Protein AF-A0A3D3PFC6-F1 (afdb_monomer_lite)

Sequence (64 aa):
MPEVGNMTLPKKILAKGISDLIRISDGRMSGTGFGTCILHVSPEAILGGNFSVIQTGDLITLDV

Structure (mmCIF, N/CA/C/O backbone):
data_AF-A0A3D3PFC6-F1
#
_entry.id   AF-A0A3D3PFC6-F1
#
loop_
_atom_site.group_PDB
_atom_site.id
_atom_site.type_symbol
_atom_site.label_atom_id
_atom_site.label_alt_id
_atom_site.label_comp_id
_atom_site.label_asym_id
_atom_site.label_entity_id
_atom_site.label_seq_id
_atom_site.pdbx_PDB_ins_code
_atom_site.Cartn_x
_atom_site.Cartn_y
_atom_site.Cartn_z
_atom_site.occupancy
_atom_site.B_iso_or_equiv
_atom_site.auth_seq_id
_atom_site.auth_comp_id
_atom_site.auth_asym_id
_atom_site.auth_atom_id
_atom_site.pdbx_PDB_model_num
ATOM 1 N N . MET A 1 1 ? 11.501 7.359 4.079 1.00 86.12 1 MET A N 1
ATOM 2 C CA . MET A 1 1 ? 10.121 6.910 3.793 1.00 86.12 1 MET A CA 1
ATOM 3 C C . MET A 1 1 ? 9.128 7.436 4.840 1.00 86.12 1 MET A C 1
ATOM 5 O O . MET A 1 1 ? 9.326 7.142 6.020 1.00 86.12 1 MET A O 1
ATOM 9 N N . PRO A 1 2 ? 8.106 8.225 4.465 1.00 95.00 2 PRO A N 1
ATOM 10 C CA . PRO A 1 2 ? 7.045 8.700 5.371 1.00 95.00 2 PRO A CA 1
ATOM 11 C C . PRO A 1 2 ? 6.026 7.617 5.781 1.00 95.00 2 PRO A C 1
ATOM 13 O O . PRO A 1 2 ? 5.934 6.568 5.144 1.00 95.00 2 PRO A O 1
ATOM 16 N N . GLU A 1 3 ? 5.238 7.894 6.825 1.00 97.31 3 GLU A N 1
ATOM 17 C CA . GLU A 1 3 ? 4.105 7.063 7.276 1.00 97.31 3 GLU A CA 1
ATOM 18 C C . GLU A 1 3 ? 2.798 7.521 6.625 1.00 97.31 3 GLU A C 1
ATOM 20 O O . GLU A 1 3 ? 2.010 8.245 7.226 1.00 97.31 3 GLU A O 1
ATOM 25 N N . VAL A 1 4 ? 2.603 7.141 5.365 1.00 96.62 4 VAL A N 1
ATOM 26 C CA . VAL A 1 4 ? 1.447 7.554 4.547 1.00 96.62 4 VAL A CA 1
ATOM 27 C C . VAL A 1 4 ? 0.727 6.376 3.878 1.00 96.62 4 VAL A C 1
ATOM 29 O O . VAL A 1 4 ? -0.197 6.580 3.097 1.00 96.62 4 VAL A O 1
ATOM 32 N N . GLY A 1 5 ? 1.126 5.137 4.183 1.00 95.75 5 GLY A N 1
ATOM 33 C CA . GLY A 1 5 ? 0.555 3.924 3.590 1.00 95.75 5 GLY A CA 1
ATOM 34 C C . GLY A 1 5 ? -0.863 3.599 4.071 1.00 95.75 5 GLY A C 1
ATOM 35 O O . GLY A 1 5 ? -1.627 2.952 3.358 1.00 95.75 5 GLY A O 1
ATOM 36 N N . ASN A 1 6 ? -1.273 4.110 5.237 1.00 94.38 6 ASN A N 1
ATOM 37 C CA . ASN A 1 6 ? -2.643 4.015 5.752 1.00 94.38 6 ASN A CA 1
ATOM 38 C C . ASN A 1 6 ? -3.564 5.095 5.171 1.00 94.38 6 ASN A C 1
ATOM 40 O O . ASN A 1 6 ? -4.172 5.872 5.907 1.00 94.38 6 ASN A O 1
ATOM 44 N N . MET A 1 7 ? -3.689 5.129 3.846 1.00 94.81 7 MET A N 1
ATOM 45 C CA . MET A 1 7 ? -4.558 6.082 3.155 1.00 94.81 7 MET A CA 1
ATOM 46 C C . MET A 1 7 ? -5.989 6.071 3.720 1.00 94.81 7 MET A C 1
ATOM 48 O O . MET A 1 7 ? -6.567 5.007 3.972 1.00 94.81 7 MET A O 1
ATOM 52 N N . THR A 1 8 ? -6.562 7.264 3.897 1.00 94.50 8 THR A N 1
ATOM 53 C CA . THR A 1 8 ? -7.952 7.448 4.333 1.00 94.50 8 THR A CA 1
ATOM 54 C C . THR A 1 8 ? -8.916 6.962 3.256 1.00 94.50 8 THR A C 1
ATOM 56 O O . THR A 1 8 ? -8.780 7.306 2.081 1.00 94.50 8 THR A O 1
ATOM 59 N N . LEU A 1 9 ? -9.932 6.195 3.656 1.00 97.12 9 LEU A N 1
ATOM 60 C CA . LEU A 1 9 ? -10.937 5.687 2.728 1.00 97.12 9 LEU A CA 1
ATOM 61 C C . LEU A 1 9 ? -11.824 6.821 2.177 1.00 97.12 9 LEU A C 1
ATOM 63 O O . LEU A 1 9 ? -12.165 7.761 2.904 1.00 97.12 9 LEU A O 1
ATOM 67 N N . PRO A 1 10 ? -12.280 6.730 0.913 1.00 97.94 10 PRO A N 1
ATOM 68 C CA . PRO A 1 10 ? -13.214 7.703 0.361 1.00 97.94 10 PRO A CA 1
ATOM 69 C C . PRO A 1 10 ? -14.522 7.760 1.164 1.00 97.94 10 PRO A C 1
ATOM 71 O O . PRO A 1 10 ? -15.136 6.729 1.439 1.00 97.94 10 PRO A O 1
ATOM 74 N N . LYS A 1 11 ? -15.029 8.969 1.448 1.00 97.88 11 LYS A N 1
ATOM 75 C CA . LYS A 1 11 ? -16.282 9.176 2.213 1.00 97.88 11 LYS A CA 1
ATOM 76 C C . LYS A 1 11 ? -17.471 8.380 1.664 1.00 97.88 11 LYS A C 1
ATOM 78 O O . LYS A 1 11 ? -18.255 7.839 2.431 1.00 97.88 11 LYS A O 1
ATOM 83 N N . LYS A 1 12 ? -17.580 8.265 0.335 1.00 98.00 12 LYS A N 1
ATOM 84 C CA . LYS A 1 12 ? -18.644 7.498 -0.340 1.00 98.00 12 LYS A CA 1
ATOM 85 C C . LYS A 1 12 ? -18.594 5.989 -0.065 1.00 98.00 12 LYS A C 1
ATOM 87 O O . LYS A 1 12 ? -19.611 5.324 -0.211 1.00 98.00 12 LYS A O 1
ATOM 92 N N . ILE A 1 13 ? -17.421 5.453 0.276 1.00 97.94 13 ILE A N 1
ATOM 93 C CA . ILE A 1 13 ? -17.229 4.047 0.651 1.00 97.94 13 ILE A CA 1
ATOM 94 C C . ILE A 1 13 ? -17.599 3.865 2.123 1.00 97.94 13 ILE A C 1
ATOM 96 O O . ILE A 1 13 ? -18.414 3.004 2.440 1.00 97.94 13 ILE A O 1
ATOM 100 N N . LEU A 1 14 ? -17.113 4.758 2.991 1.00 97.38 14 LEU A N 1
ATOM 101 C CA . LEU A 1 14 ? -17.459 4.772 4.416 1.00 97.38 14 LEU A CA 1
ATOM 102 C C . LEU A 1 14 ? -18.973 4.910 4.645 1.00 97.38 14 LEU A C 1
ATOM 104 O O . LEU A 1 14 ? -19.538 4.209 5.477 1.00 97.38 14 LEU A O 1
ATOM 108 N N . ALA A 1 15 ? -19.655 5.750 3.859 1.00 98.06 15 ALA A N 1
ATOM 109 C CA . ALA A 1 15 ? -21.110 5.922 3.919 1.00 98.06 15 ALA A CA 1
ATOM 110 C C . ALA A 1 15 ? -21.903 4.642 3.586 1.00 98.06 15 ALA A C 1
ATOM 112 O O . ALA A 1 15 ? -23.078 4.548 3.927 1.00 98.06 15 ALA A O 1
ATOM 113 N N . LYS A 1 16 ? -21.272 3.653 2.938 1.00 98.06 16 LYS A N 1
ATOM 114 C CA . LYS A 1 16 ? -21.852 2.327 2.675 1.00 98.06 16 LYS A CA 1
ATOM 115 C C . LYS A 1 16 ? -21.575 1.317 3.798 1.00 98.06 16 LYS A C 1
ATOM 117 O O . LYS A 1 16 ? -21.877 0.142 3.630 1.00 98.06 16 LYS A O 1
ATOM 122 N N . GLY A 1 17 ? -20.967 1.746 4.906 1.00 97.69 17 GLY A N 1
ATOM 123 C CA . GLY A 1 17 ? -20.570 0.872 6.014 1.00 97.69 17 GLY A CA 1
ATOM 124 C C . GLY A 1 17 ? -19.306 0.049 5.745 1.00 97.69 17 GLY A C 1
ATOM 125 O O . GLY A 1 17 ? -18.956 -0.803 6.553 1.00 97.69 17 GLY A O 1
ATOM 126 N N . ILE A 1 18 ? -18.607 0.292 4.631 1.00 97.81 18 ILE A N 1
ATOM 127 C CA . ILE A 1 18 ? -17.343 -0.381 4.317 1.00 97.81 18 ILE A CA 1
ATOM 128 C C . ILE A 1 18 ? -16.224 0.350 5.058 1.00 97.81 18 ILE A C 1
ATOM 130 O O . ILE A 1 18 ? -15.914 1.500 4.740 1.00 97.81 18 ILE A O 1
ATOM 134 N N . SER A 1 19 ? -15.631 -0.318 6.045 1.00 96.19 19 SER A N 1
ATOM 135 C CA . SER A 1 19 ? -14.614 0.255 6.932 1.00 96.19 19 SER A CA 1
ATOM 136 C C . SER A 1 19 ? -13.172 -0.066 6.536 1.00 96.19 19 SER A C 1
ATOM 138 O O . SER A 1 19 ? -12.261 0.519 7.116 1.00 96.19 19 SER A O 1
ATOM 140 N N . ASP A 1 20 ? -12.948 -0.967 5.574 1.00 97.94 20 ASP A N 1
ATOM 141 C CA . ASP A 1 20 ? -11.605 -1.319 5.105 1.00 97.94 20 ASP A CA 1
ATOM 142 C C . ASP A 1 20 ? -11.552 -1.527 3.584 1.00 97.94 20 ASP A C 1
ATOM 144 O O . ASP A 1 20 ? -12.527 -1.939 2.954 1.00 97.94 20 ASP A O 1
ATOM 148 N N . LEU A 1 21 ? -10.396 -1.199 3.013 1.00 97.62 21 LEU A N 1
ATOM 149 C CA . LEU A 1 21 ? -10.012 -1.423 1.623 1.00 97.62 21 LEU A CA 1
ATOM 150 C C . LEU A 1 21 ? -8.532 -1.814 1.604 1.00 97.62 21 LEU A C 1
ATOM 152 O O . LEU A 1 21 ? -7.735 -1.250 2.362 1.00 97.62 21 LEU A O 1
ATOM 156 N N . ILE A 1 22 ? -8.164 -2.714 0.691 1.00 98.06 22 ILE A N 1
ATOM 157 C CA . ILE A 1 22 ? -6.761 -3.055 0.442 1.00 98.06 22 ILE A CA 1
ATOM 158 C C . ILE A 1 22 ? -6.019 -1.794 -0.009 1.00 98.06 22 ILE A C 1
ATOM 160 O O . ILE A 1 22 ? -6.454 -1.097 -0.930 1.00 98.06 22 ILE A O 1
ATOM 164 N N . ARG A 1 23 ? -4.896 -1.503 0.648 1.00 98.06 23 ARG A N 1
ATOM 165 C CA . ARG A 1 23 ? -4.020 -0.362 0.355 1.00 98.06 23 ARG A CA 1
ATOM 166 C C . ARG A 1 23 ? -2.593 -0.866 0.204 1.00 98.06 23 ARG A C 1
ATOM 168 O O . ARG A 1 23 ? -2.109 -1.589 1.066 1.00 98.06 23 ARG A O 1
ATOM 175 N N . ILE A 1 24 ? -1.932 -0.496 -0.887 1.00 98.00 24 ILE A N 1
ATOM 176 C CA . ILE A 1 24 ? -0.575 -0.946 -1.214 1.00 98.00 24 ILE A CA 1
ATOM 177 C C . ILE A 1 24 ? 0.289 0.292 -1.440 1.00 98.00 24 ILE A C 1
ATOM 179 O O . ILE A 1 24 ? -0.119 1.196 -2.168 1.00 98.00 24 ILE A O 1
ATOM 183 N N . SER A 1 25 ? 1.460 0.351 -0.808 1.00 97.69 25 SER A N 1
ATOM 184 C CA . SER A 1 25 ? 2.443 1.415 -1.039 1.00 97.69 25 SER A CA 1
ATOM 185 C C . SER A 1 25 ? 3.863 0.934 -0.756 1.00 97.69 25 SER A C 1
ATOM 187 O O . SER A 1 25 ? 4.084 0.060 0.083 1.00 97.69 25 SER A O 1
ATOM 189 N N . ASP A 1 26 ? 4.839 1.577 -1.386 1.00 97.75 26 ASP A N 1
ATOM 190 C CA . ASP A 1 26 ? 6.245 1.516 -0.978 1.00 97.75 26 ASP A CA 1
ATOM 191 C C . ASP A 1 26 ? 6.494 2.255 0.357 1.00 97.75 26 ASP A C 1
ATOM 193 O O . ASP A 1 26 ? 7.543 2.104 0.975 1.00 97.75 26 ASP A O 1
ATOM 197 N N . GLY A 1 27 ? 5.503 3.000 0.862 1.00 97.06 27 GLY A N 1
ATOM 198 C CA . GLY A 1 27 ? 5.523 3.752 2.116 1.00 97.06 27 GLY A CA 1
ATOM 199 C C . GLY A 1 27 ? 5.606 2.929 3.407 1.00 97.06 27 GLY A C 1
ATOM 200 O O . GLY A 1 27 ? 5.728 1.701 3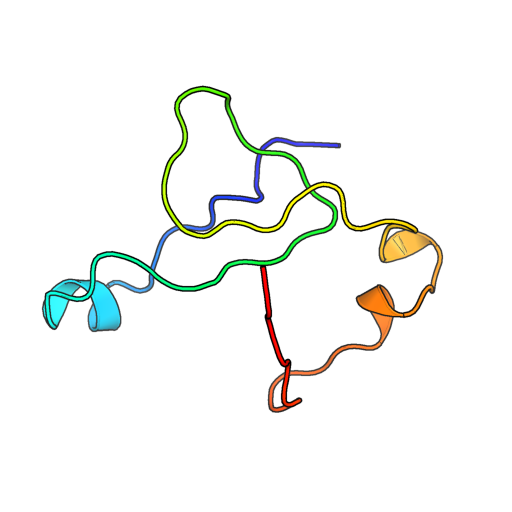.437 1.00 97.06 27 GLY A O 1
ATOM 201 N N . ARG A 1 28 ? 5.522 3.649 4.531 1.00 98.44 28 ARG A N 1
ATOM 202 C CA . ARG A 1 28 ? 5.344 3.074 5.874 1.00 98.44 28 ARG A CA 1
ATOM 203 C C . ARG A 1 28 ? 3.965 3.419 6.430 1.00 98.44 28 ARG A C 1
ATOM 205 O O . ARG A 1 28 ? 3.214 4.184 5.832 1.00 98.44 28 ARG A O 1
ATOM 212 N N . MET A 1 29 ? 3.666 2.904 7.613 1.00 98.12 29 MET A N 1
ATOM 213 C CA . MET A 1 29 ? 2.485 3.229 8.409 1.00 98.12 29 MET A CA 1
ATOM 214 C C . MET A 1 29 ? 2.906 3.367 9.872 1.00 98.12 29 MET A C 1
ATOM 216 O O . MET A 1 29 ? 3.878 2.736 10.288 1.00 98.12 29 MET A O 1
ATOM 220 N N . SER A 1 30 ? 2.171 4.166 10.643 1.00 97.06 30 SER A 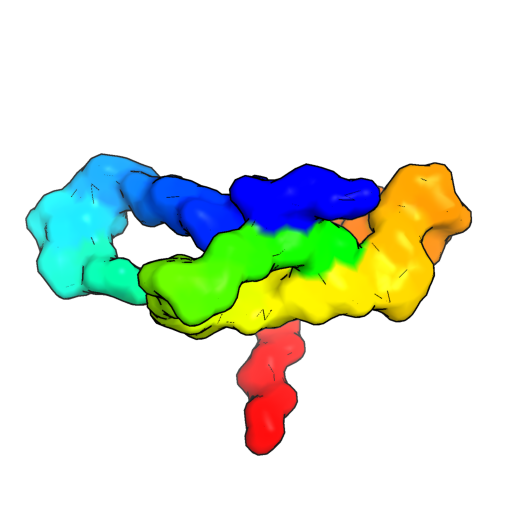N 1
ATOM 221 C CA . SER A 1 30 ? 2.335 4.201 12.096 1.00 97.06 30 SER A CA 1
ATOM 222 C C . SER A 1 30 ? 2.020 2.841 12.719 1.00 97.06 30 SER A C 1
ATOM 224 O O . SER A 1 30 ? 1.087 2.164 12.290 1.00 97.06 30 SER A O 1
ATOM 226 N N . GLY A 1 31 ? 2.734 2.467 13.782 1.00 96.88 31 GLY A N 1
ATOM 227 C CA . GLY A 1 31 ? 2.443 1.242 14.539 1.00 96.88 31 GLY A CA 1
ATOM 228 C C . GLY A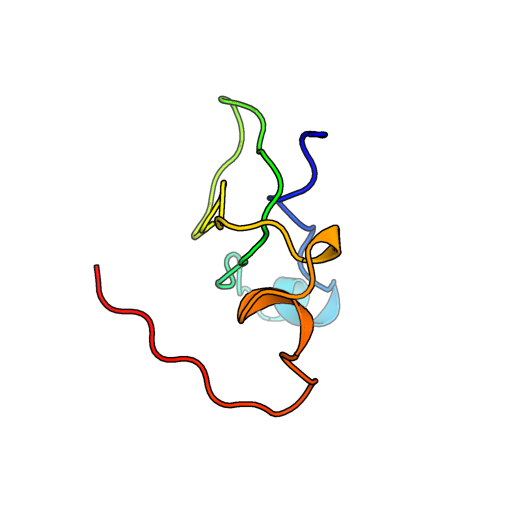 1 31 ? 1.058 1.228 15.203 1.00 96.88 31 GLY A C 1
ATOM 229 O O . GLY A 1 31 ? 0.586 0.171 15.603 1.00 96.88 31 GLY A O 1
ATOM 230 N N . THR A 1 32 ? 0.392 2.382 15.304 1.00 96.75 32 THR A N 1
ATOM 231 C CA . THR A 1 32 ? -0.994 2.512 15.788 1.00 96.75 32 THR A CA 1
ATOM 232 C C . THR A 1 32 ? -2.042 2.406 14.671 1.00 96.75 32 THR A C 1
ATOM 234 O O . THR A 1 32 ? -3.241 2.461 14.944 1.00 96.75 32 THR A O 1
ATOM 237 N N . GLY A 1 33 ? -1.612 2.295 13.409 1.00 93.88 33 GLY A N 1
ATOM 238 C CA . GLY A 1 33 ? -2.490 2.177 12.247 1.00 93.88 33 GLY A CA 1
ATOM 239 C C . GLY A 1 33 ? -3.142 0.798 12.124 1.00 93.88 33 GLY A C 1
ATOM 240 O O . GLY A 1 33 ? -2.664 -0.185 12.683 1.00 93.88 33 GLY A O 1
ATOM 241 N N . PHE A 1 34 ? -4.238 0.721 11.366 1.00 94.81 34 PHE A N 1
ATOM 242 C CA . PHE A 1 34 ? -5.002 -0.512 11.161 1.00 94.81 34 PHE A CA 1
ATOM 243 C C . PHE A 1 34 ? -5.591 -0.631 9.743 1.00 94.81 34 PHE A C 1
ATOM 245 O O . PHE A 1 34 ? -5.645 0.332 8.966 1.00 94.81 34 PHE A O 1
ATOM 252 N N . GLY A 1 35 ? -6.088 -1.836 9.454 1.00 96.44 35 GLY A N 1
ATOM 253 C CA . GLY A 1 35 ? -6.697 -2.250 8.191 1.00 96.44 35 GLY A CA 1
ATOM 254 C C . GLY A 1 35 ? -5.723 -2.996 7.277 1.00 96.44 35 GLY A C 1
ATOM 255 O O . GLY A 1 35 ? -4.569 -3.232 7.636 1.00 96.44 35 GLY A O 1
ATOM 256 N N . THR A 1 36 ? -6.205 -3.395 6.105 1.00 98.06 36 THR A N 1
ATOM 257 C CA . THR A 1 36 ? -5.471 -4.278 5.187 1.00 98.06 36 THR A CA 1
ATOM 258 C C . THR A 1 36 ? -4.464 -3.481 4.349 1.00 98.06 36 THR A C 1
ATOM 260 O O . THR A 1 36 ? -4.759 -3.041 3.236 1.00 98.06 36 THR A O 1
ATOM 263 N N . CYS A 1 37 ? -3.269 -3.262 4.906 1.00 97.94 37 CYS A N 1
ATOM 264 C CA . CYS A 1 37 ? -2.206 -2.447 4.313 1.00 97.94 37 CYS A CA 1
ATOM 265 C C . CYS A 1 37 ? -0.964 -3.283 3.968 1.00 97.94 37 CYS A C 1
ATOM 267 O O . CYS A 1 37 ? -0.358 -3.888 4.850 1.00 97.94 37 CYS A O 1
ATOM 269 N N . ILE A 1 38 ? -0.536 -3.236 2.707 1.00 98.12 38 ILE A N 1
ATOM 270 C CA . ILE A 1 38 ? 0.735 -3.780 2.226 1.00 98.12 38 ILE A CA 1
ATOM 271 C C . ILE A 1 38 ? 1.716 -2.613 2.131 1.00 98.12 38 ILE A C 1
ATOM 273 O O . ILE A 1 38 ? 1.477 -1.624 1.432 1.00 98.12 38 ILE A O 1
ATOM 277 N N . LEU A 1 39 ? 2.801 -2.715 2.887 1.00 98.00 39 LEU A N 1
ATOM 278 C CA . LEU A 1 39 ? 3.764 -1.644 3.118 1.00 98.00 39 LEU A CA 1
ATOM 279 C C . LEU A 1 39 ? 5.157 -2.106 2.705 1.00 98.00 39 LEU A C 1
ATOM 281 O O . LEU A 1 39 ? 5.397 -3.301 2.546 1.00 98.00 39 LEU A O 1
ATOM 285 N N . HIS A 1 40 ? 6.085 -1.158 2.588 1.00 97.62 40 HIS A N 1
ATOM 286 C CA . HIS A 1 40 ? 7.496 -1.441 2.305 1.00 97.62 40 HIS A CA 1
ATOM 287 C C . HIS A 1 40 ? 7.711 -2.199 0.984 1.00 97.62 40 HIS A C 1
ATOM 289 O O . HIS A 1 40 ? 8.692 -2.934 0.836 1.00 97.62 40 HIS A O 1
ATOM 295 N N . VAL A 1 41 ? 6.805 -2.019 0.013 1.00 97.38 41 VAL A N 1
ATOM 296 C CA . VAL A 1 41 ? 6.985 -2.556 -1.339 1.00 97.38 41 VAL A CA 1
ATOM 297 C C . VAL A 1 41 ? 8.332 -2.088 -1.883 1.00 97.38 41 VAL A C 1
ATOM 299 O O . VAL A 1 41 ? 8.647 -0.901 -1.860 1.00 97.38 41 VAL A O 1
ATOM 302 N N . SER A 1 42 ? 9.138 -3.051 -2.324 1.00 96.38 42 SER A N 1
ATOM 303 C CA . SER A 1 42 ? 10.527 -2.841 -2.720 1.00 96.38 42 SER A CA 1
ATOM 304 C C . SER A 1 42 ? 10.818 -3.566 -4.042 1.00 96.38 42 SER A C 1
ATOM 306 O O . SER A 1 42 ? 10.386 -4.711 -4.193 1.00 96.38 42 SER A O 1
ATOM 308 N N . PRO A 1 43 ? 11.580 -2.970 -4.981 1.00 96.06 43 PRO A N 1
ATOM 309 C CA . PRO A 1 43 ? 12.090 -1.595 -4.957 1.00 96.06 43 PRO A CA 1
ATOM 310 C C . PRO A 1 43 ? 10.971 -0.542 -4.971 1.00 96.06 43 PRO A C 1
ATOM 312 O O . PRO A 1 43 ? 9.903 -0.778 -5.535 1.00 96.06 43 PRO A O 1
ATOM 315 N N . GLU A 1 44 ? 11.227 0.611 -4.348 1.00 97.06 44 GLU A N 1
ATOM 316 C CA . GLU A 1 44 ? 10.301 1.751 -4.346 1.00 97.06 44 GLU A CA 1
ATOM 317 C C . GLU A 1 44 ? 10.052 2.283 -5.769 1.00 97.06 44 GLU A C 1
ATOM 319 O O . GLU A 1 44 ? 10.900 2.159 -6.661 1.00 97.06 44 GLU A O 1
ATOM 324 N N . ALA A 1 45 ? 8.888 2.896 -5.992 1.00 97.06 45 ALA A N 1
ATOM 325 C CA . ALA A 1 45 ? 8.454 3.326 -7.319 1.00 97.06 45 ALA A CA 1
ATOM 326 C C . ALA A 1 45 ? 9.418 4.332 -7.967 1.00 97.06 45 ALA A C 1
ATOM 328 O O . ALA A 1 45 ? 9.590 4.314 -9.184 1.00 97.06 45 ALA A O 1
ATOM 329 N N . ILE A 1 46 ? 10.090 5.182 -7.182 1.00 96.88 46 ILE A N 1
ATOM 330 C CA . ILE A 1 46 ? 11.026 6.184 -7.722 1.00 96.88 46 ILE A CA 1
ATOM 331 C C . ILE A 1 46 ? 12.226 5.547 -8.445 1.00 96.88 46 ILE A C 1
ATOM 333 O O . ILE A 1 46 ? 12.848 6.194 -9.285 1.00 96.88 46 ILE A O 1
ATOM 337 N N . LEU A 1 47 ? 12.533 4.276 -8.158 1.00 96.94 47 LEU A N 1
ATOM 338 C CA . LEU A 1 47 ? 13.611 3.523 -8.806 1.00 96.94 47 LEU A CA 1
ATOM 339 C C . LEU A 1 47 ? 13.177 2.847 -10.118 1.00 96.94 47 LEU A C 1
ATOM 341 O O . LEU A 1 47 ? 13.984 2.159 -10.738 1.00 96.94 47 LEU A O 1
ATOM 345 N N . GLY A 1 48 ? 11.925 3.027 -10.553 1.00 93.62 48 GLY A N 1
ATOM 346 C CA . GLY A 1 48 ? 11.433 2.504 -11.832 1.00 93.62 48 GLY A CA 1
ATOM 347 C C . GLY A 1 48 ? 11.155 0.995 -11.847 1.00 93.62 48 GLY A C 1
ATOM 348 O O . GLY A 1 48 ? 11.143 0.388 -12.916 1.00 93.62 48 GLY A O 1
ATOM 349 N N . GLY A 1 49 ? 10.990 0.370 -10.675 1.00 91.00 49 GLY A N 1
ATOM 350 C CA . GLY A 1 49 ? 10.648 -1.051 -10.557 1.00 91.00 49 GLY A CA 1
ATOM 351 C C . GLY A 1 49 ? 9.180 -1.351 -10.888 1.00 91.00 49 GLY A C 1
ATOM 352 O O . GLY A 1 49 ? 8.404 -0.466 -11.229 1.00 91.00 49 GLY A O 1
ATOM 353 N N . ASN A 1 50 ? 8.754 -2.604 -10.711 1.00 93.25 50 ASN A N 1
ATOM 354 C CA . ASN A 1 50 ? 7.392 -3.044 -11.062 1.00 93.25 50 ASN A CA 1
ATOM 355 C C . ASN A 1 50 ? 6.277 -2.210 -10.407 1.00 93.25 50 ASN A C 1
ATOM 357 O O . ASN A 1 50 ? 5.208 -2.050 -10.987 1.00 93.25 50 ASN A O 1
ATOM 361 N N . PHE A 1 51 ? 6.519 -1.658 -9.215 1.00 96.38 51 PHE A N 1
ATOM 362 C CA . PHE A 1 51 ? 5.533 -0.822 -8.535 1.00 96.38 51 PHE A CA 1
ATOM 363 C C . PHE A 1 51 ? 5.297 0.527 -9.244 1.00 96.38 51 PHE A C 1
ATOM 365 O O . PHE A 1 51 ? 4.214 1.091 -9.132 1.00 96.38 51 PHE A O 1
ATOM 372 N N . SER A 1 52 ? 6.266 1.029 -10.021 1.00 97.56 52 SER A N 1
ATOM 373 C CA . SER A 1 52 ? 6.183 2.337 -10.686 1.00 97.56 52 SER A CA 1
ATOM 374 C C . SER A 1 52 ? 5.321 2.347 -11.947 1.00 97.56 52 SER A C 1
ATOM 376 O O . SER A 1 52 ? 4.965 3.419 -12.429 1.00 97.56 52 SER A O 1
ATOM 378 N N . VAL A 1 53 ? 5.043 1.176 -12.528 1.00 97.12 53 VAL A N 1
ATOM 379 C CA . VAL A 1 53 ? 4.339 1.065 -13.816 1.00 97.12 53 VAL A CA 1
ATOM 380 C C . VAL A 1 5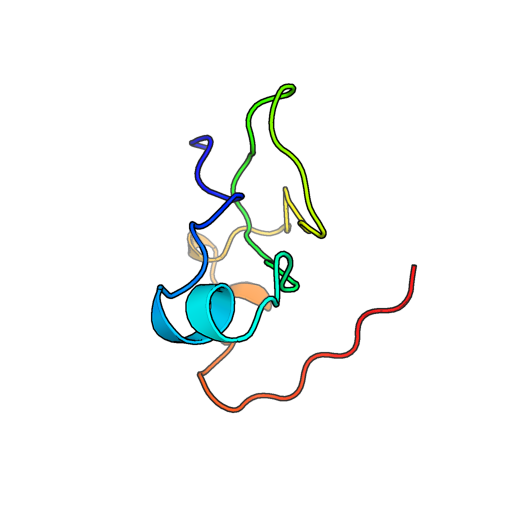3 ? 2.846 0.782 -13.668 1.00 97.12 53 VAL A C 1
ATOM 382 O O . VAL A 1 53 ? 2.130 0.871 -14.661 1.00 97.12 53 VAL A O 1
ATOM 385 N N . ILE A 1 54 ? 2.370 0.499 -12.451 1.00 97.25 54 ILE A N 1
ATOM 386 C CA . ILE A 1 54 ? 0.958 0.212 -12.168 1.00 97.25 54 ILE A CA 1
ATOM 387 C C . ILE A 1 54 ? 0.087 1.413 -12.549 1.00 97.25 54 ILE A C 1
ATOM 389 O O . ILE A 1 54 ? 0.374 2.552 -12.174 1.00 97.25 54 ILE A O 1
ATOM 393 N N . GLN A 1 55 ? -1.002 1.147 -13.263 1.00 98.00 55 GLN A N 1
ATOM 394 C CA . GLN A 1 55 ? -1.981 2.136 -13.694 1.00 98.00 55 GLN A CA 1
ATOM 395 C C . GLN A 1 55 ? -3.354 1.887 -13.064 1.00 98.00 55 GLN A C 1
ATOM 397 O O . GLN A 1 55 ? -3.706 0.795 -12.616 1.00 98.00 55 GLN A O 1
ATOM 402 N N . THR A 1 56 ? -4.179 2.936 -13.038 1.00 98.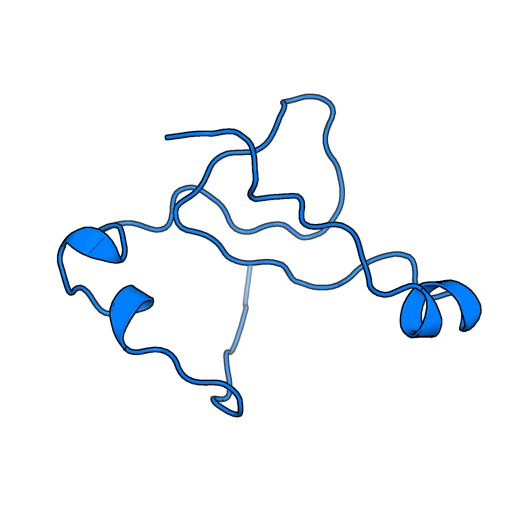25 56 THR A N 1
ATOM 403 C CA . THR A 1 56 ? -5.580 2.799 -12.622 1.00 98.25 56 THR A CA 1
ATOM 404 C C . THR A 1 56 ? -6.321 1.882 -13.592 1.00 98.25 56 THR A C 1
ATOM 406 O O . THR A 1 56 ? -6.376 2.165 -14.785 1.00 98.25 56 THR A O 1
ATOM 409 N N . GLY A 1 57 ? -6.946 0.832 -13.060 1.00 98.06 57 GLY A N 1
ATOM 410 C CA . GLY A 1 57 ? -7.673 -0.171 -13.843 1.00 98.06 57 GLY A CA 1
ATOM 411 C C . GLY A 1 57 ? -6.953 -1.515 -13.940 1.00 98.06 57 GLY A C 1
ATOM 412 O O . GLY A 1 57 ? -7.601 -2.503 -14.279 1.00 98.06 57 GLY A O 1
ATOM 413 N N . ASP A 1 58 ? -5.669 -1.574 -13.580 1.00 98.31 58 ASP A N 1
ATOM 414 C CA . ASP A 1 58 ? -4.928 -2.831 -13.523 1.00 98.31 58 ASP A CA 1
ATOM 415 C C . ASP A 1 58 ? -5.501 -3.761 -12.446 1.00 98.31 58 ASP A C 1
ATOM 417 O O . ASP A 1 58 ? -5.878 -3.339 -11.347 1.00 98.31 58 ASP A O 1
ATOM 421 N N . LEU A 1 59 ? -5.556 -5.054 -12.765 1.00 98.00 59 LEU A N 1
ATOM 422 C CA . LEU A 1 59 ? -5.970 -6.085 -11.820 1.00 98.00 59 LEU A CA 1
ATOM 423 C C . LEU A 1 59 ? -4.779 -6.513 -10.960 1.00 98.00 59 LEU A C 1
ATOM 425 O O . LEU A 1 59 ? -3.732 -6.895 -11.480 1.00 98.00 59 LEU A O 1
ATOM 429 N N . ILE A 1 60 ? -4.969 -6.499 -9.640 1.00 97.69 60 ILE A N 1
ATOM 430 C CA . ILE A 1 60 ? -3.974 -6.930 -8.653 1.00 97.69 60 ILE A CA 1
ATOM 431 C C . ILE A 1 60 ? -4.561 -8.097 -7.861 1.00 97.69 60 ILE A C 1
ATOM 433 O O . ILE A 1 60 ? -5.674 -8.004 -7.346 1.00 97.69 60 ILE A O 1
ATOM 437 N N . THR A 1 61 ? -3.805 -9.189 -7.760 1.00 98.00 61 THR A N 1
ATOM 438 C CA . THR A 1 61 ? -4.148 -10.335 -6.905 1.00 98.00 61 THR A CA 1
ATOM 439 C C . THR A 1 61 ? -3.358 -10.241 -5.606 1.00 98.00 61 THR A C 1
ATOM 441 O O . THR A 1 61 ? -2.157 -9.982 -5.638 1.00 98.00 61 THR A O 1
ATOM 444 N N . LEU A 1 62 ? -4.035 -10.447 -4.478 1.00 97.62 62 LEU A N 1
ATOM 445 C CA . LEU A 1 62 ? -3.433 -10.526 -3.151 1.00 97.62 62 LEU A CA 1
ATOM 446 C C . LEU A 1 62 ? -3.784 -11.884 -2.540 1.00 97.62 62 LEU A C 1
ATOM 448 O O . LEU A 1 62 ? -4.962 -12.226 -2.464 1.00 97.62 62 LEU A O 1
ATOM 452 N N . ASP A 1 63 ? -2.762 -12.609 -2.098 1.00 97.69 63 ASP A N 1
ATOM 453 C CA . ASP A 1 63 ? -2.851 -13.868 -1.357 1.00 97.69 63 ASP A CA 1
ATOM 454 C C . ASP A 1 63 ? -1.830 -13.808 -0.207 1.00 97.69 63 ASP A C 1
ATOM 456 O O . ASP A 1 63 ? -0.718 -13.316 -0.426 1.00 97.69 63 ASP A O 1
ATOM 460 N N . VAL A 1 64 ? -2.233 -14.195 1.008 1.00 96.19 64 VAL A N 1
ATOM 461 C CA . VAL A 1 64 ? -1.478 -13.977 2.266 1.00 96.19 64 VAL A CA 1
ATOM 46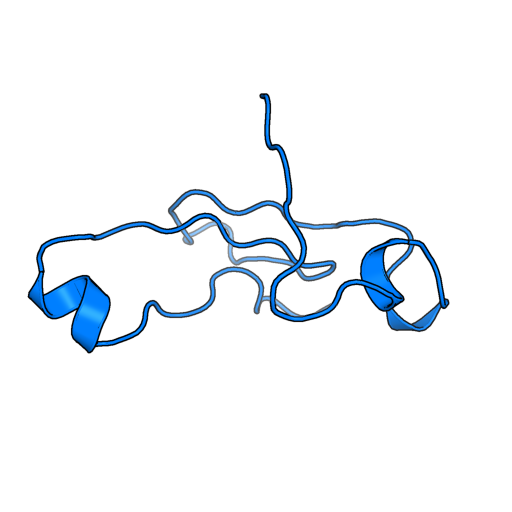2 C C . VAL A 1 64 ? -0.838 -15.265 2.756 1.00 96.19 64 VAL A C 1
ATOM 464 O O . VAL A 1 64 ? -1.555 -16.285 2.825 1.00 96.19 64 VAL A O 1
#

Secondary structure (DSSP, 8-state):
--B--SPPPPHHHHTTT-----EE-SSB--TT--SSEE---SS-GGGTSGGGG--TT-------

Foldseek 3Di:
DAACQLPDDDPVCVVVVNPADATEACAHHDPPDDHHTHYVDPPHLVVVDPVVPDDPPDDDDDDD

pLDDT: mean 96.79, std 1.97, range [86.12, 98.44]

Radius of gyration: 12.88 Å; chains: 1; bounding box: 36×23×30 Å